Protein AF-A0A962UHY1-F1 (afdb_monomer_lite)

Foldseek 3Di:
DQQPPVVLVPDDPVLSVLSVCQQQQHLVPVVDDPVVLVVSQVVCVVSVDHSVDGDDHDPPPPDDPPDDDDDDDDDDPDPVCPPPPNDDDPVVVVVVVVVVVVVVVD

Structure (mmCIF, N/CA/C/O backbone):
data_AF-A0A962UHY1-F1
#
_entry.id   AF-A0A962UHY1-F1
#
loop_
_atom_site.group_PDB
_atom_site.id
_atom_site.type_symbol
_atom_site.label_atom_id
_atom_site.label_alt_id
_atom_site.label_comp_id
_atom_site.label_asym_id
_atom_site.label_entity_id
_atom_site.label_seq_id
_atom_site.pdbx_PDB_ins_code
_atom_site.Cartn_x
_atom_site.Cartn_y
_atom_site.Cartn_z
_atom_site.occupancy
_atom_site.B_iso_or_equiv
_atom_site.auth_seq_id
_atom_site.auth_comp_id
_atom_site.auth_asym_id
_atom_site.auth_atom_id
_atom_site.pdbx_PDB_model_num
ATOM 1 N N . LEU A 1 1 ? -16.094 -9.736 0.290 1.00 52.31 1 LEU A N 1
ATOM 2 C CA . LEU A 1 1 ? -17.426 -9.218 0.682 1.00 52.31 1 LEU A CA 1
ATOM 3 C C . LEU A 1 1 ? -17.302 -7.711 0.861 1.00 52.31 1 LEU A C 1
ATOM 5 O O . LEU A 1 1 ? -16.613 -7.278 1.776 1.00 52.31 1 LEU A O 1
ATOM 9 N N . THR A 1 2 ? -17.867 -6.929 -0.056 1.00 65.44 2 THR A N 1
ATOM 10 C CA . THR A 1 2 ? -17.910 -5.457 0.001 1.00 65.44 2 THR A CA 1
ATOM 11 C C . THR A 1 2 ? -19.241 -5.009 0.602 1.00 65.44 2 THR A C 1
ATOM 13 O O . THR A 1 2 ? -20.258 -5.671 0.395 1.00 65.44 2 THR A O 1
ATOM 16 N N . LEU A 1 3 ? -19.245 -3.916 1.372 1.00 72.94 3 LEU A N 1
ATOM 17 C CA . LEU A 1 3 ? -20.480 -3.372 1.936 1.00 72.94 3 LEU A CA 1
ATOM 18 C C . LEU A 1 3 ? -21.335 -2.764 0.813 1.00 72.94 3 LEU A C 1
ATOM 20 O O . LEU A 1 3 ? -20.776 -2.146 -0.094 1.00 72.94 3 LEU A O 1
ATOM 24 N N . PRO A 1 4 ? -22.672 -2.893 0.866 1.00 75.88 4 PRO A N 1
ATOM 25 C CA . PRO A 1 4 ? -23.548 -2.186 -0.058 1.00 75.88 4 PRO A CA 1
ATOM 26 C C . PRO A 1 4 ? -23.451 -0.669 0.161 1.00 75.88 4 PRO A C 1
ATOM 28 O O . PRO A 1 4 ? -23.315 -0.204 1.294 1.00 75.88 4 PRO A O 1
ATOM 31 N N . THR A 1 5 ? -23.561 0.113 -0.917 1.00 69.62 5 THR A N 1
ATOM 32 C CA . THR A 1 5 ? -23.402 1.581 -0.908 1.00 69.62 5 THR A CA 1
ATOM 33 C C . THR A 1 5 ? -24.304 2.278 0.116 1.00 69.62 5 THR A C 1
ATOM 35 O O . THR A 1 5 ? -23.869 3.196 0.806 1.00 69.62 5 THR A O 1
ATOM 38 N N . THR A 1 6 ? -25.525 1.775 0.308 1.00 70.19 6 THR A N 1
ATOM 39 C CA . THR A 1 6 ? -26.499 2.289 1.287 1.00 70.19 6 THR A CA 1
ATOM 40 C C . THR A 1 6 ? -26.034 2.160 2.738 1.00 70.19 6 THR A C 1
ATOM 42 O O . THR A 1 6 ? -26.372 2.991 3.581 1.00 70.19 6 THR A O 1
ATOM 45 N N . ALA A 1 7 ? -25.229 1.143 3.060 1.00 75.38 7 ALA A N 1
ATOM 46 C CA . ALA A 1 7 ? -24.653 1.010 4.391 1.00 75.38 7 ALA A CA 1
ATOM 47 C C . ALA A 1 7 ? -23.603 2.105 4.629 1.00 75.38 7 ALA A C 1
ATOM 49 O O . ALA A 1 7 ? -23.601 2.707 5.698 1.00 75.38 7 ALA A O 1
ATOM 50 N N . LEU A 1 8 ? -22.772 2.416 3.625 1.00 76.81 8 LEU A N 1
ATOM 51 C CA . LEU A 1 8 ? -21.670 3.386 3.715 1.00 76.81 8 LEU A CA 1
ATOM 52 C C . LEU A 1 8 ? -22.132 4.832 3.935 1.00 76.81 8 LEU A C 1
ATOM 54 O O . LEU A 1 8 ? -21.450 5.598 4.627 1.00 76.81 8 LEU A O 1
ATOM 58 N N . GLU A 1 9 ? -23.289 5.204 3.391 1.00 80.94 9 GLU A N 1
ATOM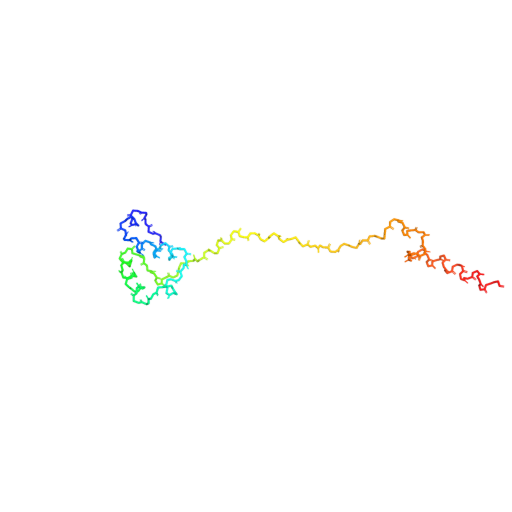 59 C CA . GLU A 1 9 ? -23.878 6.537 3.565 1.00 80.94 9 GLU A CA 1
ATOM 60 C C . GLU A 1 9 ? -24.223 6.833 5.030 1.00 80.94 9 GLU A C 1
ATOM 62 O O . GLU A 1 9 ? -24.025 7.955 5.494 1.00 80.94 9 GLU A O 1
ATOM 67 N N . ASN A 1 10 ? -24.619 5.805 5.785 1.00 86.94 10 ASN A N 1
ATOM 68 C CA . ASN A 1 10 ? -24.998 5.917 7.194 1.00 86.94 10 ASN A CA 1
ATOM 69 C C . ASN A 1 10 ? -23.803 5.897 8.164 1.00 86.94 10 ASN A C 1
ATOM 71 O O . ASN A 1 10 ? -23.970 6.142 9.361 1.00 86.94 10 ASN A O 1
ATOM 75 N N . LEU A 1 11 ? -22.586 5.608 7.684 1.00 89.12 11 LEU A N 1
ATOM 76 C CA . LEU A 1 11 ? -21.400 5.620 8.536 1.00 89.12 11 LEU A CA 1
ATOM 77 C C . LEU A 1 11 ? -20.887 7.043 8.806 1.00 89.12 11 LEU A C 1
ATOM 79 O O . LEU A 1 11 ? -20.800 7.859 7.885 1.00 89.12 11 LEU A O 1
ATOM 83 N N . PRO A 1 12 ? -20.405 7.312 10.036 1.00 93.69 12 PRO A N 1
ATOM 84 C CA . PRO A 1 12 ? -19.594 8.485 10.328 1.00 93.69 12 PRO A CA 1
ATOM 85 C C . PRO A 1 12 ? -18.405 8.605 9.355 1.00 93.69 12 PRO A C 1
ATOM 87 O O . PRO A 1 12 ? -17.739 7.593 9.102 1.00 93.69 12 PRO A O 1
ATOM 90 N N . PRO A 1 13 ? -18.041 9.820 8.896 1.00 93.19 13 PRO A N 1
ATOM 91 C CA . PRO A 1 13 ? -16.976 10.027 7.904 1.00 93.19 13 PRO A CA 1
ATOM 92 C C . PRO A 1 13 ? -15.649 9.341 8.259 1.00 93.19 13 PRO A C 1
ATOM 94 O O . PRO A 1 13 ? -15.010 8.712 7.421 1.00 93.19 13 PRO A O 1
ATOM 97 N N . ARG A 1 14 ? -15.282 9.370 9.546 1.00 93.75 14 ARG A N 1
ATOM 98 C CA . ARG A 1 14 ? -14.076 8.719 10.080 1.00 93.75 14 ARG A CA 1
ATOM 99 C C . ARG A 1 14 ? -14.037 7.200 9.870 1.00 93.75 14 ARG A C 1
ATOM 101 O O . ARG A 1 14 ? -12.967 6.644 9.645 1.00 93.75 14 ARG A O 1
ATOM 108 N N . LEU A 1 15 ? -15.185 6.525 9.958 1.00 94.44 15 LEU A N 1
ATOM 109 C CA . LEU A 1 15 ? -15.271 5.083 9.722 1.00 94.44 15 LEU A CA 1
ATOM 110 C C . LEU A 1 15 ? -15.354 4.767 8.232 1.00 94.44 15 LEU A C 1
ATOM 112 O O . LEU A 1 15 ? -14.815 3.747 7.817 1.00 94.44 15 LEU A O 1
ATOM 116 N N . ARG A 1 16 ? -15.977 5.647 7.438 1.00 94.12 16 ARG A N 1
ATOM 117 C CA . ARG A 1 16 ? -16.011 5.526 5.978 1.00 94.12 16 ARG A CA 1
ATOM 118 C C . ARG A 1 16 ? -14.600 5.560 5.390 1.00 94.12 16 ARG A C 1
ATOM 120 O O . ARG A 1 16 ? -14.232 4.637 4.678 1.00 94.12 16 ARG A O 1
ATOM 127 N N . MET A 1 17 ? -13.773 6.523 5.801 1.00 93.25 17 MET A N 1
ATOM 128 C CA . MET A 1 17 ? -12.363 6.587 5.386 1.00 93.25 17 MET A CA 1
ATOM 129 C C . MET A 1 17 ? -11.567 5.339 5.786 1.00 93.25 17 MET A C 1
ATOM 131 O O . MET A 1 17 ? -10.774 4.822 5.000 1.00 93.25 17 MET A O 1
ATOM 135 N N . ALA A 1 18 ? -11.769 4.844 7.014 1.00 94.19 18 ALA A N 1
ATOM 136 C CA . ALA A 1 18 ? -11.106 3.628 7.478 1.00 94.19 18 ALA A CA 1
ATOM 137 C C . ALA A 1 18 ? -11.537 2.409 6.648 1.00 94.19 18 ALA A C 1
ATOM 139 O O . ALA A 1 18 ? -10.693 1.614 6.244 1.00 94.19 18 ALA A O 1
ATOM 140 N N . TYR A 1 19 ? -12.835 2.291 6.358 1.00 94.00 19 TYR A N 1
ATOM 141 C CA . TYR A 1 19 ? -13.376 1.246 5.498 1.00 94.00 19 TYR A CA 1
ATOM 142 C C . TYR A 1 19 ? -12.791 1.305 4.084 1.00 94.00 19 TYR A C 1
ATOM 144 O O . TYR A 1 19 ? -12.315 0.285 3.599 1.00 94.00 19 TYR A O 1
ATOM 152 N N . GLU A 1 20 ? -12.786 2.474 3.441 1.00 92.12 20 GLU A N 1
ATOM 153 C CA . GLU A 1 20 ? -12.251 2.654 2.085 1.00 92.12 20 GLU A CA 1
ATOM 154 C C . GLU A 1 20 ? -10.761 2.302 2.017 1.00 92.12 20 GLU A C 1
ATOM 156 O O . GLU A 1 20 ? -10.333 1.573 1.127 1.00 92.12 20 GLU A O 1
ATOM 161 N N . SER A 1 21 ? -9.975 2.750 2.998 1.00 92.44 21 SER A N 1
ATOM 162 C CA . SER A 1 21 ? -8.546 2.420 3.080 1.00 92.44 21 SER A CA 1
ATOM 163 C C . SER A 1 21 ? -8.329 0.910 3.221 1.00 92.44 21 SER A C 1
ATOM 165 O O . SER A 1 21 ? -7.538 0.321 2.489 1.00 92.44 21 SER A O 1
ATOM 167 N N . TRP A 1 22 ? -9.077 0.264 4.119 1.00 93.69 22 TRP A N 1
ATOM 168 C CA . TRP A 1 22 ? -9.033 -1.187 4.300 1.00 93.69 22 TRP A CA 1
ATOM 169 C C . TRP A 1 22 ? -9.472 -1.947 3.043 1.00 93.69 22 TRP A C 1
ATOM 171 O O . TRP A 1 22 ? -8.826 -2.922 2.665 1.00 93.69 22 TRP A O 1
ATOM 181 N N . ALA A 1 23 ? -10.532 -1.491 2.370 1.00 91.19 23 ALA A N 1
ATOM 182 C CA . ALA A 1 23 ? -11.034 -2.080 1.131 1.00 91.19 23 ALA A CA 1
ATOM 183 C C . ALA A 1 23 ? -10.003 -2.008 -0.007 1.00 91.19 23 ALA A C 1
ATOM 185 O O . ALA A 1 23 ? -9.944 -2.922 -0.824 1.00 91.19 23 ALA A O 1
ATOM 186 N N . ASN A 1 24 ? -9.160 -0.972 -0.016 1.00 89.50 24 ASN A N 1
ATOM 187 C CA . ASN A 1 24 ? -8.047 -0.819 -0.954 1.00 89.50 24 ASN A CA 1
ATOM 188 C C . ASN A 1 24 ? -6.794 -1.633 -0.572 1.00 89.50 24 ASN A C 1
ATOM 190 O O . ASN A 1 24 ? -5.777 -1.516 -1.243 1.00 89.50 24 ASN A O 1
ATOM 194 N N . GLY A 1 25 ? -6.832 -2.446 0.491 1.00 89.88 25 GLY A N 1
ATOM 195 C CA . GLY A 1 25 ? -5.702 -3.294 0.892 1.00 89.88 25 GLY A CA 1
ATOM 196 C C . GLY A 1 25 ? -4.704 -2.640 1.849 1.00 89.88 25 GLY A C 1
ATOM 197 O O . GLY A 1 25 ? -3.685 -3.248 2.166 1.00 89.88 25 GLY A O 1
ATOM 198 N N . VAL A 1 26 ? -4.986 -1.436 2.351 1.00 90.94 26 VAL A N 1
ATOM 199 C CA . VAL A 1 26 ? -4.104 -0.742 3.300 1.00 90.94 26 VAL A CA 1
ATOM 200 C C . VAL A 1 26 ? -4.171 -1.395 4.687 1.00 90.94 26 VAL A C 1
ATOM 202 O O . VAL A 1 26 ? -5.260 -1.590 5.240 1.00 90.94 26 VAL A O 1
ATOM 205 N N . ASP A 1 27 ? -3.015 -1.681 5.302 1.00 91.38 27 ASP A N 1
ATOM 206 C CA . ASP A 1 27 ? -2.962 -2.181 6.682 1.00 91.38 27 ASP A CA 1
ATOM 207 C C . ASP A 1 27 ? -3.143 -1.039 7.693 1.00 91.38 27 ASP A C 1
ATOM 209 O O . ASP A 1 27 ? -2.225 -0.304 8.056 1.00 91.38 27 ASP A O 1
ATOM 213 N N . LEU A 1 28 ? -4.368 -0.909 8.201 1.00 93.50 28 LEU A N 1
ATOM 214 C CA . LEU A 1 28 ? -4.719 0.124 9.174 1.00 93.50 28 LEU A CA 1
ATOM 215 C C . LEU A 1 28 ? -3.964 0.014 10.507 1.00 93.50 28 LEU A C 1
ATOM 217 O O . LEU A 1 28 ? -3.976 0.982 11.269 1.00 93.50 28 LEU A O 1
ATOM 221 N N . ARG A 1 29 ? -3.332 -1.125 10.826 1.00 94.00 29 ARG A N 1
ATOM 222 C CA . ARG A 1 29 ? -2.520 -1.265 12.049 1.00 94.00 29 ARG A CA 1
ATOM 223 C C . ARG A 1 29 ? -1.224 -0.462 11.988 1.00 94.00 29 ARG A C 1
ATOM 225 O O . ARG A 1 29 ? -0.686 -0.135 13.042 1.00 94.00 29 ARG A O 1
ATOM 232 N N . GLU A 1 30 ? -0.743 -0.160 10.786 1.00 93.38 30 GLU A N 1
ATOM 233 C CA . GLU A 1 30 ? 0.472 0.631 10.569 1.00 93.38 30 GLU A CA 1
ATOM 234 C C . GLU A 1 30 ? 0.190 2.136 10.654 1.00 93.38 30 GLU A C 1
ATOM 236 O O . GLU A 1 30 ? 1.063 2.918 11.018 1.00 93.38 30 GLU A O 1
ATOM 241 N N . ILE A 1 31 ? -1.051 2.541 10.366 1.00 93.75 31 ILE A N 1
ATOM 242 C CA . ILE A 1 31 ? -1.451 3.951 10.264 1.00 93.75 31 ILE A CA 1
ATOM 243 C C . ILE A 1 31 ? -2.142 4.437 11.540 1.00 93.75 31 ILE A C 1
ATOM 245 O O . ILE A 1 31 ? -1.924 5.562 11.992 1.00 93.75 31 ILE A O 1
ATOM 249 N N . LEU A 1 32 ? -3.019 3.617 12.124 1.00 95.12 32 LEU A N 1
ATOM 250 C CA . LEU A 1 32 ? -3.837 4.021 13.263 1.00 95.12 32 LEU A CA 1
ATOM 251 C C . LEU A 1 32 ? -3.205 3.588 14.591 1.00 95.12 32 LEU A C 1
ATOM 253 O O . LEU A 1 32 ? -2.745 2.452 14.722 1.00 95.12 32 LEU A O 1
ATOM 257 N N . PRO A 1 33 ? -3.306 4.414 15.650 1.00 97.25 33 PRO A N 1
ATOM 258 C CA . PRO A 1 33 ? -2.993 3.968 16.998 1.00 97.25 33 PRO A CA 1
ATOM 259 C C . PRO A 1 33 ? -3.813 2.730 17.377 1.00 97.25 33 PRO A C 1
ATOM 261 O O . PRO A 1 33 ? -5.011 2.648 17.082 1.00 97.25 33 PRO A O 1
ATOM 264 N N . LYS A 1 34 ? -3.203 1.805 18.127 1.00 97.19 34 LYS A N 1
ATOM 265 C CA . LYS A 1 34 ? -3.818 0.529 18.541 1.00 97.19 34 LYS A CA 1
ATOM 266 C C . LYS A 1 34 ? -5.241 0.696 19.094 1.00 97.19 34 LYS A C 1
ATOM 268 O O . LYS A 1 34 ? -6.150 -0.033 18.705 1.00 97.19 34 LYS A O 1
ATOM 273 N N . ARG A 1 35 ? -5.461 1.682 19.974 1.00 97.62 35 ARG A N 1
ATOM 274 C CA . ARG A 1 35 ? -6.784 1.971 20.561 1.00 97.62 35 ARG A CA 1
ATOM 275 C C . ARG A 1 35 ? -7.825 2.321 19.493 1.00 97.62 35 ARG A C 1
ATOM 277 O O . ARG A 1 35 ? -8.941 1.807 19.544 1.00 97.62 35 ARG A O 1
ATOM 284 N N . THR A 1 36 ? -7.458 3.168 18.536 1.00 97.25 36 THR A N 1
ATOM 285 C CA . THR A 1 36 ? -8.333 3.603 17.440 1.00 97.25 36 THR A CA 1
ATOM 286 C C . THR A 1 36 ? -8.678 2.434 16.529 1.00 97.25 36 THR A C 1
ATOM 288 O O . THR A 1 36 ? -9.851 2.239 16.220 1.00 97.25 36 THR A O 1
ATOM 291 N N . PHE A 1 37 ? -7.691 1.597 16.192 1.00 97.56 37 PHE A N 1
ATOM 292 C CA . PHE A 1 37 ? -7.903 0.395 15.386 1.00 97.56 37 PHE A CA 1
ATOM 293 C C . PHE A 1 37 ? -8.980 -0.516 15.993 1.00 97.56 37 PHE A C 1
ATOM 295 O O . PHE A 1 37 ? -9.975 -0.830 15.339 1.00 97.56 37 PHE A O 1
ATOM 302 N N . TYR A 1 38 ? -8.841 -0.898 17.269 1.00 96.88 38 TYR A N 1
ATOM 303 C CA . TYR A 1 38 ? -9.823 -1.781 17.910 1.00 96.88 38 TYR A CA 1
ATOM 304 C C . TYR A 1 38 ? -11.188 -1.111 18.096 1.00 96.88 38 TYR A C 1
ATOM 306 O O . TYR A 1 38 ? -12.217 -1.779 17.989 1.00 96.88 38 TYR A O 1
ATOM 314 N N . HIS A 1 39 ? -11.219 0.203 18.332 1.00 97.12 39 HIS A N 1
ATOM 315 C CA . HIS A 1 39 ? -12.470 0.949 18.421 1.00 97.12 39 HIS A CA 1
ATOM 316 C C . HIS A 1 39 ? -13.228 0.969 17.083 1.00 97.12 39 HIS A C 1
ATOM 318 O O . HIS A 1 39 ? -14.448 0.796 17.072 1.00 97.12 39 HIS A O 1
ATOM 324 N N . TYR A 1 40 ? -12.523 1.142 15.963 1.00 96.88 40 TYR A N 1
ATOM 325 C CA . TYR A 1 40 ? -13.119 1.136 14.624 1.00 96.88 40 TYR A CA 1
ATOM 326 C C . TYR A 1 40 ? -13.539 -0.268 14.206 1.00 96.88 40 TYR A C 1
ATOM 328 O O . TYR A 1 40 ? -14.667 -0.451 13.756 1.00 96.88 40 TYR A O 1
ATOM 336 N N . ARG A 1 41 ? -12.694 -1.276 14.460 1.00 96.00 41 ARG A N 1
ATOM 337 C CA . ARG A 1 41 ? -13.033 -2.686 14.230 1.00 96.00 41 ARG A CA 1
ATOM 338 C C . ARG A 1 41 ? -14.330 -3.055 14.947 1.00 96.00 41 ARG A C 1
ATOM 340 O O . ARG A 1 41 ? -15.219 -3.608 14.321 1.00 96.00 41 ARG A O 1
ATOM 347 N N . LYS A 1 42 ? -14.485 -2.682 16.224 1.00 96.88 42 LYS A N 1
ATOM 348 C CA . LYS A 1 42 ? -15.713 -2.947 16.996 1.00 96.88 42 LYS A CA 1
ATOM 349 C C . LYS A 1 42 ? -16.963 -2.302 16.380 1.00 96.88 42 LYS A C 1
ATOM 351 O O . LYS A 1 42 ? -18.036 -2.880 16.485 1.00 96.88 42 LYS A O 1
ATOM 356 N N . GLN A 1 43 ? -16.839 -1.123 15.771 1.00 94.94 43 GLN A N 1
ATOM 357 C CA . GLN A 1 43 ? -17.958 -0.433 15.111 1.00 94.94 43 GLN A CA 1
ATOM 358 C C . GLN A 1 43 ? -18.324 -1.056 13.757 1.00 94.94 43 GLN A C 1
ATOM 360 O O . GLN A 1 43 ? -19.490 -1.035 13.384 1.00 94.94 43 GLN A O 1
ATOM 365 N N . LEU A 1 44 ? -17.346 -1.604 13.035 1.00 93.69 44 LEU A N 1
ATOM 366 C CA . LEU A 1 44 ? -17.528 -2.175 11.697 1.00 93.69 44 LEU A CA 1
ATOM 367 C C . LEU A 1 44 ? -17.884 -3.669 11.708 1.00 93.69 44 LEU A C 1
ATOM 369 O O . LEU A 1 44 ? -18.555 -4.144 10.794 1.00 93.69 44 LEU A O 1
ATOM 373 N N . LEU A 1 45 ? -17.508 -4.394 12.765 1.00 93.56 45 LEU A N 1
ATOM 374 C CA . LEU A 1 45 ? -17.771 -5.827 12.906 1.00 93.56 45 LEU A CA 1
ATOM 375 C C . LEU A 1 45 ? -19.267 -6.196 12.809 1.00 93.56 45 LEU A C 1
ATOM 377 O O . LEU A 1 45 ? -19.569 -7.169 12.122 1.00 93.56 45 LEU A O 1
ATOM 381 N N . PRO A 1 46 ? -20.217 -5.438 13.406 1.00 92.31 46 PRO A N 1
ATOM 382 C CA . PRO A 1 46 ? -21.651 -5.707 13.258 1.00 92.31 46 PRO A CA 1
ATOM 383 C C . PRO A 1 46 ? -22.158 -5.582 11.818 1.00 92.31 46 PRO A C 1
ATOM 385 O O . PRO A 1 46 ? -23.175 -6.170 11.474 1.00 92.31 46 PRO A O 1
ATOM 388 N N . LEU A 1 47 ? -21.446 -4.829 10.975 1.00 90.88 47 LEU A N 1
ATOM 389 C CA . LEU A 1 47 ? -21.744 -4.685 9.550 1.00 90.88 47 LEU A CA 1
ATOM 390 C C . LEU A 1 47 ? -21.096 -5.801 8.710 1.00 90.88 47 LEU A C 1
ATOM 392 O O . LEU A 1 47 ? -21.164 -5.768 7.487 1.00 90.88 47 LEU A O 1
ATOM 396 N N . GLY A 1 48 ? -20.440 -6.779 9.343 1.00 90.81 48 GLY A N 1
ATOM 397 C CA . GLY A 1 48 ? -19.729 -7.865 8.665 1.00 90.81 48 GLY A CA 1
ATOM 398 C C . GLY A 1 48 ? -18.339 -7.481 8.153 1.00 90.81 48 GLY A C 1
ATOM 399 O O . GLY A 1 48 ? -17.731 -8.246 7.407 1.00 90.81 48 GLY A O 1
ATOM 400 N N . VAL A 1 49 ? -17.815 -6.314 8.544 1.00 92.12 49 VAL A N 1
ATOM 401 C CA . VAL A 1 49 ? -16.471 -5.864 8.167 1.00 92.12 49 VAL A CA 1
ATOM 402 C C . VAL A 1 49 ? -15.504 -6.092 9.316 1.00 92.12 49 VAL A C 1
ATOM 404 O O . VAL A 1 49 ? -15.549 -5.409 10.340 1.00 92.12 49 VAL A O 1
ATOM 407 N N . ASP A 1 50 ? -14.574 -7.022 9.117 1.00 94.12 50 ASP A N 1
ATOM 408 C CA . ASP A 1 50 ? -13.458 -7.219 10.031 1.00 94.12 50 ASP A CA 1
ATOM 409 C C . ASP A 1 50 ? -12.171 -6.579 9.489 1.00 94.12 50 ASP A C 1
ATOM 411 O O . ASP A 1 50 ? -11.482 -7.150 8.645 1.00 94.12 50 ASP A O 1
ATOM 415 N N . LEU A 1 51 ? -11.802 -5.421 10.051 1.00 93.69 51 LEU A N 1
ATOM 416 C CA . LEU A 1 51 ? -10.554 -4.711 9.732 1.00 93.69 51 LEU A CA 1
ATOM 417 C C . LEU A 1 51 ? -9.279 -5.532 9.989 1.00 93.69 51 LEU A C 1
ATOM 419 O O . LEU A 1 51 ? -8.200 -5.151 9.543 1.00 93.69 51 LEU A O 1
ATOM 423 N N . ALA A 1 52 ? -9.360 -6.623 10.756 1.00 92.81 52 ALA A N 1
ATOM 424 C CA . ALA A 1 52 ? -8.216 -7.490 11.002 1.00 92.81 52 ALA A CA 1
ATOM 425 C C . ALA A 1 52 ? -7.866 -8.386 9.808 1.00 92.81 52 ALA A C 1
ATOM 427 O O . ALA A 1 52 ? -6.719 -8.838 9.734 1.00 92.81 52 ALA A O 1
ATOM 428 N N . VAL A 1 53 ? -8.834 -8.644 8.923 1.00 92.50 53 VAL A N 1
ATOM 429 C CA . VAL A 1 53 ? -8.667 -9.443 7.707 1.00 92.50 53 VAL A CA 1
ATOM 430 C C . VAL A 1 53 ? -7.990 -8.576 6.655 1.00 92.50 53 VAL A C 1
ATOM 432 O O . VAL A 1 53 ? -8.465 -7.482 6.363 1.00 92.50 53 VAL A O 1
ATOM 435 N N . ARG A 1 54 ? -6.878 -9.042 6.084 1.00 87.00 54 ARG A N 1
ATOM 436 C CA . ARG A 1 54 ? -6.204 -8.319 5.000 1.00 87.00 54 ARG A CA 1
ATOM 437 C C . ARG A 1 54 ? -6.992 -8.470 3.704 1.00 87.00 54 ARG A C 1
ATOM 439 O O . ARG A 1 54 ? -7.359 -9.586 3.341 1.00 87.00 54 ARG A O 1
ATOM 446 N N . GLN A 1 55 ? -7.230 -7.352 3.026 1.00 89.12 55 GLN A N 1
ATOM 447 C CA . GLN A 1 55 ? -7.757 -7.368 1.667 1.00 89.12 55 GLN A CA 1
ATOM 448 C C . GLN A 1 55 ? -6.615 -7.581 0.672 1.00 89.12 55 GLN A C 1
ATOM 450 O O . GLN A 1 55 ? -5.496 -7.133 0.938 1.00 89.12 55 GLN A O 1
ATOM 455 N N . PRO A 1 56 ? -6.864 -8.275 -0.451 1.00 82.38 56 PRO A N 1
ATOM 456 C CA . PRO A 1 56 ? -5.882 -8.374 -1.517 1.00 82.38 56 PRO A CA 1
ATOM 457 C C . PRO A 1 56 ? -5.571 -6.965 -2.028 1.00 82.38 56 PRO A C 1
ATOM 459 O O . PRO A 1 56 ? -6.457 -6.256 -2.501 1.00 82.38 56 PRO A O 1
ATOM 462 N N . HIS A 1 57 ? -4.312 -6.555 -1.892 1.00 74.44 57 HIS A N 1
ATOM 463 C CA . HIS A 1 57 ? -3.819 -5.337 -2.513 1.00 74.44 57 HIS A CA 1
ATOM 464 C C . HIS A 1 57 ? -3.508 -5.670 -3.971 1.00 74.44 57 HIS A C 1
ATOM 466 O O . HIS A 1 57 ? -2.549 -6.383 -4.266 1.00 74.44 57 HIS A O 1
ATOM 472 N N . GLU A 1 58 ? -4.354 -5.211 -4.886 1.00 68.69 58 GLU A N 1
ATOM 473 C CA . GLU A 1 58 ? -3.958 -5.143 -6.285 1.00 68.69 58 GLU A CA 1
ATOM 474 C C . GLU A 1 58 ? -2.987 -3.973 -6.401 1.00 68.69 58 GLU A C 1
ATOM 476 O O . GLU A 1 58 ? -3.392 -2.818 -6.255 1.00 68.69 58 GLU A O 1
ATOM 481 N N . ASP A 1 59 ? -1.712 -4.260 -6.667 1.00 63.97 59 ASP A N 1
ATOM 482 C CA . ASP A 1 59 ? -0.767 -3.243 -7.114 1.00 63.97 59 ASP A CA 1
ATOM 483 C C . ASP A 1 59 ? -1.261 -2.706 -8.463 1.00 63.97 59 ASP A C 1
ATOM 485 O O . ASP A 1 59 ? -0.841 -3.147 -9.532 1.00 63.97 59 ASP A O 1
ATOM 489 N N . ARG A 1 60 ? -2.181 -1.735 -8.431 1.00 62.06 60 ARG A N 1
ATOM 490 C CA . ARG A 1 60 ? -2.672 -0.998 -9.605 1.00 62.06 60 ARG A CA 1
ATOM 491 C C . ARG A 1 60 ? -1.630 0.013 -10.071 1.00 62.06 60 ARG A C 1
ATOM 493 O O . ARG A 1 60 ? -1.934 1.172 -10.356 1.00 62.06 60 ARG A O 1
ATOM 500 N N . SER A 1 61 ? -0.376 -0.424 -10.125 1.00 62.66 61 SER A N 1
ATOM 501 C CA . SER A 1 61 ? 0.686 0.302 -10.788 1.00 62.66 61 SER A CA 1
ATOM 502 C C . SER A 1 61 ? 0.398 0.244 -12.284 1.00 62.66 61 SER A C 1
ATOM 504 O O . SER A 1 61 ? 0.856 -0.642 -12.996 1.00 62.66 61 SER A O 1
ATOM 506 N N . ASN A 1 62 ? -0.368 1.215 -12.778 1.00 64.75 62 ASN A N 1
ATOM 50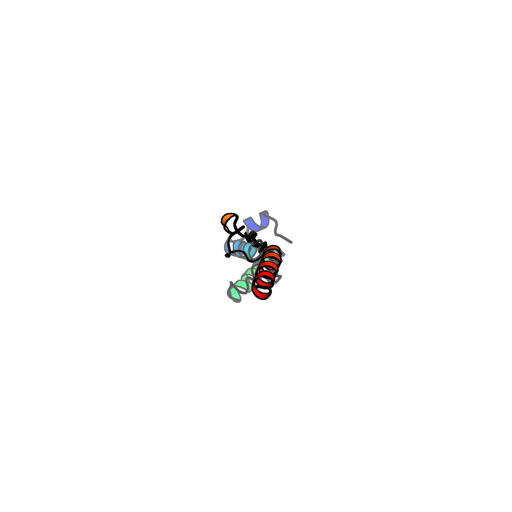7 C CA . ASN A 1 62 ? -0.554 1.455 -14.212 1.00 64.75 62 ASN A CA 1
ATOM 508 C C . ASN A 1 62 ? 0.739 1.978 -14.882 1.00 64.75 62 ASN A C 1
ATOM 510 O O . ASN A 1 62 ? 0.695 2.543 -15.974 1.00 64.75 62 ASN A O 1
ATOM 514 N N . VAL A 1 63 ? 1.895 1.843 -14.225 1.00 65.19 63 VAL A N 1
ATOM 515 C CA . VAL A 1 63 ? 3.194 2.251 -14.749 1.00 65.19 63 VAL A CA 1
ATOM 516 C C . VAL A 1 63 ? 3.672 1.165 -15.702 1.00 65.19 63 VAL A C 1
ATOM 518 O O . VAL A 1 63 ? 4.216 0.142 -15.295 1.00 65.19 63 VAL A O 1
ATOM 521 N N . VAL A 1 64 ? 3.476 1.405 -16.995 1.00 70.38 64 VAL A N 1
ATOM 522 C CA . VAL A 1 64 ? 4.123 0.625 -18.048 1.00 70.38 64 VAL A CA 1
ATOM 523 C C . VAL A 1 64 ? 5.560 1.144 -18.193 1.00 70.38 64 VAL A C 1
ATOM 525 O O . VAL A 1 64 ? 5.739 2.319 -18.525 1.00 70.38 64 VAL A O 1
ATOM 528 N N . PRO A 1 65 ? 6.600 0.330 -17.943 1.00 68.56 65 PRO A N 1
ATOM 529 C CA . PRO A 1 65 ? 7.978 0.762 -18.143 1.00 68.56 65 PRO A CA 1
ATOM 530 C C . PRO A 1 65 ? 8.237 1.028 -19.633 1.00 68.56 65 PRO A C 1
ATOM 532 O O . PRO A 1 65 ? 8.236 0.115 -20.456 1.00 68.56 65 PRO A O 1
ATOM 535 N N . LEU A 1 66 ? 8.489 2.292 -19.983 1.00 75.62 66 LEU A N 1
ATOM 536 C CA . LEU A 1 66 ? 8.848 2.730 -21.338 1.00 75.62 66 LEU A CA 1
ATOM 537 C C . LEU A 1 66 ? 10.349 2.525 -21.599 1.00 75.62 66 LEU A C 1
ATOM 539 O O . LEU A 1 66 ? 11.082 3.475 -21.867 1.00 75.62 66 LEU A O 1
ATOM 543 N N . ILE A 1 67 ? 10.835 1.292 -21.467 1.00 75.75 67 ILE A N 1
ATOM 544 C CA . ILE A 1 67 ? 12.252 0.978 -21.681 1.00 75.75 67 ILE A CA 1
ATOM 545 C C . ILE A 1 67 ? 12.421 0.410 -23.091 1.00 75.75 67 ILE A C 1
ATOM 547 O O . ILE A 1 67 ? 11.795 -0.586 -23.445 1.00 75.75 67 ILE A O 1
ATOM 551 N N . ARG A 1 68 ? 13.289 1.031 -23.899 1.00 76.62 68 ARG A N 1
ATOM 552 C CA . ARG A 1 68 ? 13.722 0.491 -25.194 1.00 76.62 68 ARG A CA 1
ATOM 553 C C . ARG A 1 68 ? 15.091 -0.159 -25.028 1.00 76.62 68 ARG A C 1
ATOM 555 O O . ARG A 1 68 ? 16.072 0.535 -24.774 1.00 76.62 68 ARG A O 1
ATOM 562 N N . VAL A 1 69 ? 15.155 -1.478 -25.190 1.00 81.94 69 VAL A N 1
ATOM 563 C CA . VAL A 1 69 ? 16.428 -2.208 -25.247 1.00 81.94 69 VAL A CA 1
ATOM 564 C C . VAL A 1 69 ? 17.151 -1.810 -26.537 1.00 81.94 69 VAL A C 1
ATOM 566 O O . VAL A 1 69 ? 16.575 -1.885 -27.623 1.00 81.94 69 VAL A O 1
ATOM 569 N N . LEU A 1 70 ? 18.390 -1.327 -26.417 1.00 85.44 70 LEU A N 1
ATOM 570 C CA . LEU A 1 70 ? 19.257 -1.053 -27.562 1.00 85.44 70 LEU A CA 1
ATOM 571 C C . LEU A 1 70 ? 20.059 -2.317 -27.873 1.00 85.44 70 LEU A C 1
ATOM 573 O O . LEU A 1 70 ? 20.926 -2.709 -27.095 1.00 85.44 70 LEU A O 1
ATOM 577 N N . GLU A 1 71 ? 19.768 -2.955 -29.002 1.00 85.88 71 GLU A N 1
ATOM 578 C CA . GLU A 1 71 ? 20.551 -4.087 -29.495 1.00 85.88 71 GLU A CA 1
ATOM 579 C C . GLU A 1 71 ? 21.756 -3.574 -30.294 1.00 85.88 71 GLU A C 1
ATOM 581 O O . GLU A 1 71 ? 21.614 -2.755 -31.206 1.00 85.88 71 GLU A O 1
ATOM 586 N N . ALA A 1 72 ? 22.958 -4.039 -29.949 1.00 87.25 72 ALA A N 1
ATOM 587 C CA . ALA A 1 72 ? 24.165 -3.713 -30.697 1.00 87.25 72 ALA A CA 1
ATOM 588 C C . ALA A 1 72 ? 24.192 -4.515 -32.007 1.00 87.25 72 ALA A C 1
ATOM 590 O O . ALA A 1 72 ? 24.373 -5.731 -31.996 1.00 87.25 72 ALA A O 1
ATOM 591 N N . VAL A 1 73 ? 24.034 -3.832 -33.139 1.00 85.38 73 VAL A N 1
ATOM 592 C CA . VAL A 1 73 ? 24.194 -4.424 -34.474 1.00 85.38 73 VAL A CA 1
ATOM 593 C C . VAL A 1 73 ? 25.608 -4.116 -34.978 1.00 85.38 73 VAL A C 1
ATOM 595 O O . VAL A 1 73 ? 26.035 -2.962 -34.874 1.00 85.38 73 VAL A O 1
ATOM 598 N N . PRO A 1 74 ? 26.354 -5.095 -35.530 1.00 82.38 74 PRO A N 1
ATOM 599 C CA . PRO A 1 74 ? 27.653 -4.820 -36.132 1.00 82.38 74 PRO A CA 1
ATOM 600 C C . PRO A 1 74 ? 27.495 -3.824 -37.287 1.00 82.38 74 PRO A C 1
ATOM 602 O O . PRO A 1 74 ? 26.828 -4.096 -38.287 1.00 82.38 74 PRO A O 1
ATOM 605 N N . MET A 1 75 ? 28.109 -2.654 -37.134 1.00 83.00 75 MET A N 1
ATOM 606 C CA . MET A 1 75 ? 28.113 -1.601 -38.145 1.00 83.00 75 MET A CA 1
ATOM 607 C C . MET A 1 75 ? 29.128 -1.942 -39.237 1.00 83.00 75 MET A C 1
ATOM 609 O O . MET A 1 75 ? 30.250 -2.363 -38.948 1.00 83.00 75 MET A O 1
ATOM 613 N N . LYS A 1 76 ? 28.744 -1.745 -40.501 1.00 81.50 76 LYS A N 1
ATOM 614 C CA . LYS A 1 76 ? 29.690 -1.847 -41.618 1.00 81.50 76 LYS A CA 1
ATOM 615 C C . LYS A 1 76 ? 30.667 -0.664 -41.580 1.00 81.50 76 LYS A C 1
ATOM 617 O O . LYS A 1 76 ? 30.280 0.415 -41.127 1.00 81.50 76 LYS A O 1
ATOM 622 N N . PRO A 1 77 ? 31.906 -0.831 -42.068 1.00 82.44 77 PRO A N 1
ATOM 623 C CA . PRO A 1 77 ? 32.793 0.300 -42.300 1.00 82.44 77 PRO A CA 1
ATOM 624 C C . PRO A 1 77 ? 32.092 1.391 -43.126 1.00 82.44 77 PRO A C 1
ATOM 626 O O . PRO A 1 77 ? 31.282 1.065 -43.996 1.00 82.44 77 PRO A O 1
ATOM 629 N N . PRO A 1 78 ? 32.365 2.677 -42.859 1.00 84.94 78 PRO A N 1
ATOM 630 C CA . PRO A 1 78 ? 31.770 3.760 -43.629 1.00 84.94 78 PRO A CA 1
ATOM 631 C C . PRO A 1 78 ? 32.286 3.753 -45.073 1.00 84.94 78 PRO A C 1
ATOM 633 O O . PRO A 1 78 ? 33.430 3.377 -45.325 1.00 84.94 78 PRO A O 1
ATOM 636 N N . GLU A 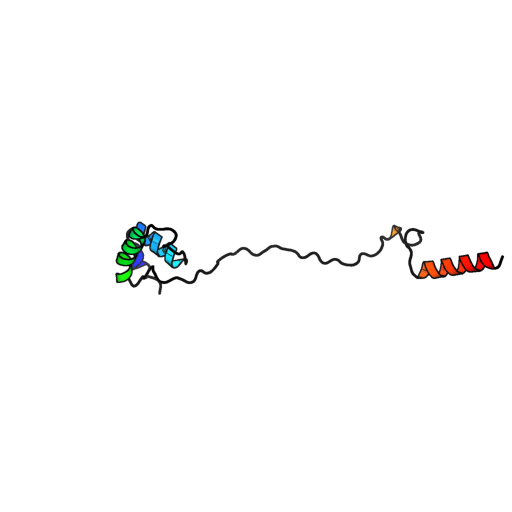1 79 ? 31.463 4.229 -46.011 1.00 83.19 79 GLU A N 1
ATOM 637 C CA . GLU A 1 79 ? 31.732 4.100 -47.453 1.00 83.19 79 GLU A CA 1
ATOM 638 C C . GLU A 1 79 ? 33.073 4.716 -47.888 1.00 83.19 79 GLU A C 1
ATOM 640 O O . GLU A 1 79 ? 33.777 4.184 -48.740 1.00 83.19 79 GLU A O 1
ATOM 645 N N . TRP A 1 80 ? 33.480 5.817 -47.253 1.00 83.44 80 TRP A N 1
ATOM 646 C CA . TRP A 1 80 ? 34.740 6.497 -47.563 1.00 83.44 80 TRP A CA 1
ATOM 647 C C . TRP A 1 80 ? 35.991 5.696 -47.170 1.00 83.44 80 TRP A C 1
ATOM 649 O O . TRP A 1 80 ? 37.085 6.035 -47.613 1.00 83.44 80 TRP A O 1
ATOM 659 N N . ALA A 1 81 ? 35.864 4.669 -46.323 1.00 80.75 81 ALA A N 1
ATOM 660 C CA . ALA A 1 81 ? 37.003 3.878 -45.864 1.00 80.75 81 ALA A CA 1
ATOM 661 C C . ALA A 1 81 ? 37.420 2.802 -46.882 1.00 80.75 81 ALA A C 1
ATOM 663 O O . ALA A 1 81 ? 38.567 2.348 -46.850 1.00 80.75 81 ALA A O 1
ATOM 664 N N . TYR A 1 82 ? 36.529 2.404 -47.796 1.00 79.38 82 TYR A N 1
ATOM 665 C CA . TYR A 1 82 ? 36.836 1.407 -48.821 1.00 79.38 82 TYR A CA 1
ATOM 666 C C . TYR A 1 82 ? 37.914 1.910 -49.790 1.00 79.38 82 TYR A C 1
ATOM 668 O O . TYR A 1 82 ? 37.904 3.060 -50.219 1.00 79.38 82 TYR A O 1
ATOM 676 N N . GLY A 1 83 ? 38.871 1.041 -50.128 1.00 72.81 83 GLY A N 1
ATOM 677 C CA . GLY A 1 83 ? 39.985 1.381 -51.023 1.00 72.81 83 GLY A CA 1
ATOM 678 C C . GLY A 1 83 ? 41.055 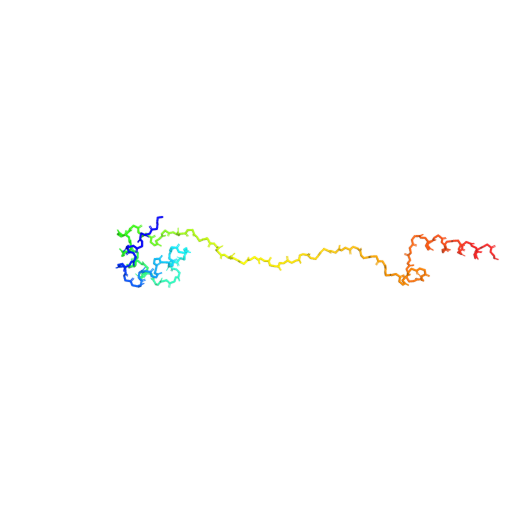2.283 -50.397 1.00 72.81 83 GLY A C 1
ATOM 679 O O . GLY A 1 83 ? 42.006 2.666 -51.078 1.00 72.81 83 GLY A O 1
ATOM 680 N N . THR A 1 84 ? 40.933 2.610 -49.107 1.00 75.56 84 THR A N 1
ATOM 681 C CA . THR A 1 84 ? 41.970 3.323 -48.354 1.00 75.56 84 THR A CA 1
ATOM 682 C C . THR A 1 84 ? 42.768 2.352 -47.481 1.00 75.56 84 THR A C 1
ATOM 684 O O . THR A 1 84 ? 42.227 1.332 -47.057 1.00 75.56 84 THR A O 1
ATOM 687 N N . PRO A 1 85 ? 44.013 2.690 -47.095 1.00 75.94 85 PRO A N 1
ATOM 688 C CA . PRO A 1 85 ? 44.771 1.911 -46.110 1.00 75.94 85 PRO A CA 1
ATOM 689 C C . PRO A 1 85 ? 44.128 1.850 -44.711 1.00 75.94 85 PRO A C 1
ATOM 691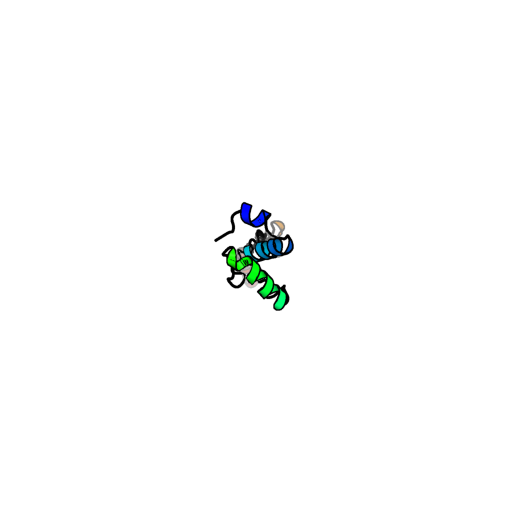 O O . PRO A 1 85 ? 44.667 1.193 -43.824 1.00 75.94 85 PRO A O 1
ATOM 694 N N . LEU A 1 86 ? 43.025 2.576 -44.484 1.00 77.25 86 LEU A N 1
ATOM 695 C CA . LEU A 1 86 ? 42.328 2.660 -43.199 1.00 77.25 86 LEU A CA 1
ATOM 696 C C . LEU A 1 86 ? 41.385 1.473 -42.971 1.00 77.25 86 LEU A C 1
ATOM 698 O O . LEU A 1 86 ? 41.037 1.186 -41.827 1.00 77.25 86 LEU A O 1
ATOM 702 N N . LEU A 1 87 ? 40.983 0.780 -44.040 1.00 74.69 87 LEU A N 1
ATOM 703 C CA . LEU A 1 87 ? 40.198 -0.442 -43.970 1.00 74.69 87 LEU A CA 1
ATOM 704 C C . LEU A 1 87 ? 41.099 -1.625 -44.326 1.00 74.69 87 LEU A C 1
ATOM 706 O O . LEU A 1 87 ? 41.619 -1.690 -45.430 1.00 74.69 87 LEU A O 1
ATOM 710 N N . VAL A 1 88 ? 41.292 -2.551 -43.384 1.00 70.12 88 VAL A N 1
ATOM 711 C CA . VAL A 1 88 ? 42.108 -3.755 -43.598 1.00 70.12 88 VAL A CA 1
ATOM 712 C C . VAL A 1 88 ? 41.179 -4.963 -43.665 1.00 70.12 88 VAL A C 1
ATOM 714 O O . VAL A 1 88 ? 40.712 -5.454 -42.636 1.00 70.12 88 VAL A O 1
ATOM 717 N N . GLY A 1 89 ? 40.869 -5.415 -44.880 1.00 65.69 89 GLY A N 1
ATOM 718 C CA . GLY A 1 89 ? 40.020 -6.576 -45.146 1.00 65.69 89 GLY A CA 1
ATOM 719 C C . GLY A 1 89 ? 40.783 -7.806 -45.669 1.00 65.69 89 GLY A C 1
ATOM 720 O O . GLY A 1 89 ? 41.971 -7.734 -45.988 1.00 65.69 89 GLY A O 1
ATOM 721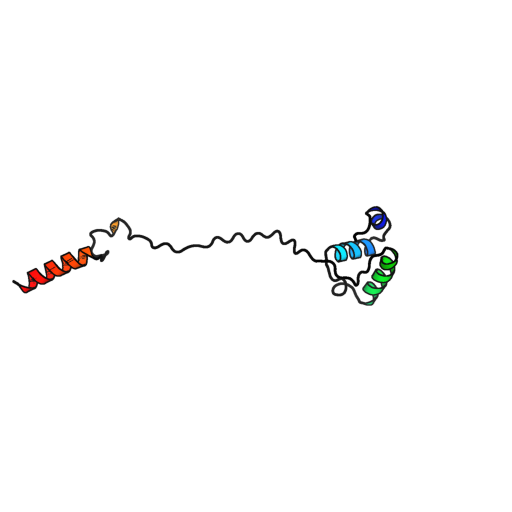 N N . PRO A 1 90 ? 40.110 -8.968 -45.816 1.00 61.38 90 PRO A N 1
ATOM 722 C CA . PRO A 1 90 ? 40.737 -10.200 -46.309 1.00 61.38 90 PRO A CA 1
ATOM 723 C C . PRO A 1 90 ? 41.300 -10.091 -47.736 1.00 61.38 90 PRO A C 1
ATOM 725 O O . PRO A 1 90 ? 42.277 -10.764 -48.055 1.00 61.38 90 PRO A O 1
ATOM 728 N N . ALA A 1 91 ? 40.711 -9.240 -48.586 1.00 57.44 91 ALA A N 1
ATOM 729 C CA . ALA A 1 91 ? 41.199 -8.978 -49.943 1.00 57.44 91 ALA A CA 1
ATOM 730 C C . ALA A 1 91 ? 42.515 -8.177 -49.940 1.00 57.44 91 ALA A C 1
ATOM 732 O O . ALA A 1 91 ? 43.425 -8.482 -50.712 1.00 57.44 91 ALA A O 1
ATOM 733 N N . ASP A 1 92 ? 42.669 -7.245 -48.996 1.00 60.50 92 ASP A N 1
ATOM 734 C CA . ASP A 1 92 ? 43.875 -6.420 -48.861 1.00 60.50 92 ASP A CA 1
ATOM 735 C C . ASP A 1 92 ? 45.075 -7.250 -48.388 1.00 60.50 92 ASP A C 1
ATOM 737 O O . ASP A 1 92 ? 46.218 -6.973 -48.749 1.00 60.50 92 ASP A O 1
ATOM 741 N N . LEU A 1 93 ? 44.833 -8.339 -47.646 1.00 55.50 93 LEU A N 1
ATOM 742 C CA . LEU A 1 93 ? 45.874 -9.301 -47.269 1.00 55.50 93 LEU A CA 1
ATOM 743 C C . LEU A 1 93 ? 46.415 -10.088 -48.472 1.00 55.50 93 LEU A C 1
ATOM 745 O O . LEU A 1 93 ? 47.584 -10.480 -48.469 1.00 55.50 93 LEU A O 1
ATOM 749 N N . ILE A 1 94 ? 45.593 -10.319 -49.502 1.00 55.56 94 ILE A N 1
ATOM 750 C CA . ILE A 1 94 ? 46.013 -11.003 -50.733 1.00 55.56 94 ILE A CA 1
ATOM 751 C C . ILE A 1 94 ? 46.906 -10.068 -51.555 1.00 55.56 94 ILE A C 1
ATOM 753 O O . ILE A 1 94 ? 47.979 -10.484 -51.997 1.00 55.56 94 ILE A O 1
ATOM 757 N N . GLU A 1 95 ? 46.522 -8.795 -51.684 1.00 59.56 95 GLU A N 1
ATOM 758 C CA . GLU A 1 95 ? 47.308 -7.792 -52.409 1.00 59.56 95 GLU A CA 1
ATOM 759 C C . GLU A 1 95 ? 48.595 -7.391 -51.661 1.00 59.56 95 GLU A C 1
ATOM 761 O O . GLU A 1 95 ? 49.657 -7.208 -52.260 1.00 59.56 95 GLU A O 1
ATOM 766 N N . ALA A 1 96 ? 48.560 -7.334 -50.328 1.00 60.00 96 ALA A N 1
ATOM 767 C CA . ALA A 1 96 ? 49.754 -7.111 -49.517 1.00 60.00 96 ALA A CA 1
ATOM 768 C C . ALA A 1 96 ? 50.746 -8.284 -49.622 1.00 60.00 96 ALA A C 1
ATOM 770 O O . ALA A 1 96 ? 51.956 -8.059 -49.722 1.00 60.00 96 ALA A O 1
ATOM 771 N N . ARG A 1 97 ? 50.258 -9.537 -49.657 1.00 57.19 97 ARG A N 1
ATOM 772 C CA . ARG A 1 97 ? 51.108 -10.727 -49.860 1.00 57.19 97 ARG A CA 1
ATOM 773 C C . ARG A 1 97 ? 51.738 -10.750 -51.249 1.00 57.19 97 ARG A C 1
ATOM 775 O O . ARG A 1 97 ? 52.924 -11.062 -51.341 1.00 57.19 97 ARG A O 1
ATOM 782 N N . SER A 1 98 ? 51.004 -10.393 -52.303 1.00 60.12 98 SER A N 1
ATOM 783 C CA . SER A 1 98 ? 51.550 -10.357 -53.666 1.00 60.12 98 SER A CA 1
ATOM 784 C C . SER A 1 98 ? 52.603 -9.254 -53.835 1.00 60.12 98 SER A C 1
ATOM 786 O O . SER A 1 98 ? 53.684 -9.526 -54.359 1.00 60.12 98 SER A O 1
ATOM 788 N N . ARG A 1 99 ? 52.373 -8.051 -53.287 1.00 64.19 99 ARG A N 1
ATOM 789 C CA . ARG A 1 99 ? 53.372 -6.961 -53.257 1.00 64.19 99 ARG A CA 1
ATOM 790 C C . ARG A 1 99 ? 54.620 -7.324 -52.444 1.00 64.19 99 ARG A C 1
ATOM 792 O O . ARG A 1 99 ? 55.734 -6.975 -52.831 1.00 64.19 99 ARG A O 1
ATOM 799 N N . PHE A 1 100 ? 54.460 -8.035 -51.325 1.00 60.03 100 PHE A N 1
ATOM 800 C CA . PHE A 1 100 ? 55.588 -8.513 -50.519 1.00 60.03 100 PHE A CA 1
ATOM 801 C C . PHE A 1 100 ? 56.406 -9.590 -51.247 1.00 60.03 100 PHE A C 1
ATOM 803 O O . PHE A 1 100 ? 57.634 -9.563 -51.198 1.00 60.03 100 PHE A O 1
ATOM 810 N N . GLN A 1 101 ? 55.747 -10.509 -51.962 1.00 64.81 101 GLN A N 1
ATOM 811 C CA . GLN A 1 101 ? 56.428 -11.535 -52.756 1.00 64.81 101 GLN A CA 1
ATOM 812 C C . GLN A 1 101 ? 57.206 -10.939 -53.935 1.00 64.81 101 GLN A C 1
ATOM 814 O O . GLN A 1 101 ? 58.366 -11.297 -54.111 1.00 64.81 101 GLN A O 1
ATOM 819 N N . GLN A 1 102 ? 56.631 -9.976 -54.664 1.00 65.75 102 GLN A N 1
ATOM 820 C CA . GLN A 1 102 ? 57.305 -9.289 -55.776 1.00 65.75 102 GLN A CA 1
ATOM 821 C C . GLN A 1 102 ? 58.573 -8.540 -55.340 1.00 65.75 102 GLN A C 1
ATOM 823 O O . GLN A 1 102 ? 59.563 -8.531 -56.065 1.00 65.75 102 GLN A O 1
ATOM 828 N N . ARG A 1 103 ? 58.572 -7.954 -54.135 1.00 61.28 103 ARG A N 1
ATOM 829 C CA . ARG A 1 103 ? 59.735 -7.252 -53.561 1.00 61.28 103 ARG A CA 1
ATOM 830 C C . ARG A 1 103 ? 60.864 -8.174 -53.097 1.00 61.28 103 ARG A C 1
ATOM 832 O O . ARG A 1 103 ? 61.964 -7.688 -52.886 1.00 61.28 103 ARG A O 1
ATOM 839 N N . LYS A 1 104 ? 60.596 -9.466 -52.888 1.00 63.12 104 LYS A N 1
ATOM 840 C CA . LYS A 1 104 ? 61.592 -10.448 -52.424 1.00 63.12 104 LYS A CA 1
ATOM 841 C C . LYS A 1 104 ? 62.281 -11.184 -53.584 1.00 63.12 104 LYS A C 1
ATOM 843 O O . LYS A 1 104 ? 63.277 -11.864 -53.364 1.00 63.12 104 LYS A O 1
ATOM 848 N N . SER A 1 105 ? 61.725 -11.081 -54.791 1.00 56.00 105 SER A N 1
ATOM 849 C CA . SER A 1 105 ? 62.216 -11.696 -56.033 1.00 56.00 105 SER A CA 1
ATOM 850 C C . SER A 1 105 ? 62.960 -10.728 -56.967 1.00 56.00 105 SER A C 1
ATOM 852 O O . SER A 1 105 ? 63.351 -11.140 -58.056 1.00 56.00 105 SER A O 1
ATOM 854 N N . ALA A 1 106 ? 63.118 -9.467 -56.560 1.00 50.66 106 ALA A N 1
ATOM 855 C CA . ALA A 1 106 ? 63.948 -8.447 -57.206 1.00 50.66 106 ALA A CA 1
ATOM 856 C C . ALA A 1 106 ? 65.197 -8.201 -56.352 1.00 50.66 106 ALA A C 1
ATOM 858 O O . ALA A 1 106 ? 66.261 -7.932 -56.946 1.00 50.66 106 ALA A O 1
#

Sequence (106 aa):
LTLPTTALENLPPRLRMAYESWANGVDLREILPKRTFYHYRKQLLPLGVDLAVRQPHEDRSNVVPLIRVLEAVPMKPPEWAYGTPLLVGPADLIEARSRFQQRKSA

Radius of gyration: 37.64 Å; chains: 1; bounding box: 90×22×78 Å

Secondary structure (DSSP, 8-state):
-PPPHHHHHTS-HHHHHHHHHHHTT--HHHHS-HHHHHHHHHHHGGGT--TTSPPP----------------PPPPPPGGGTTSTT---HHHHHHHHHHHHHHH--

pLDDT: mean 80.55, std 13.58, range [50.66, 97.62]